Protein AF-A0A1Q5P680-F1 (afdb_monomer)

Radius of gyration: 21.89 Å; Cα contacts (8 Å, |Δi|>4): 60; chains: 1; bounding box: 36×52×71 Å

Foldseek 3Di:
DDDDDDDVVVVVVVVVVVVVVVVVVVVPPDQKDWPVRVCVVVVHDPVVCCLQPVVDPQQDWDDDPPTIIHGVVSVVVVVVVLCVVCVVVPNDSVVVSVVVVVVVVVVVD

Sequence (109 aa):
MIEIKIDEDELRSIYLVEVQRRLDKIESESLLMTGAELKKYLNLSWPTISELFLWRDDFKRIKVGSKYLFFKPDVDVFIEKWVREIEVAGGDAKSLNRVRKAKQQREIV

Mean predicted aligned error: 10.59 Å

Secondary structure (DSSP, 8-state):
-------HHHHHHHHHHHHHHHHHHHHTS-SEEEHHHHHHHHT--HHHHHHHTTT-TTS--EEETTEEEEEHHHHHHHHHHHHHHHHHTTS-HHHHHHHHHHHHHHS--

Structure (mmCIF, N/CA/C/O backbone):
data_AF-A0A1Q5P680-F1
#
_entry.id   AF-A0A1Q5P680-F1
#
loop_
_atom_site.group_PDB
_atom_site.id
_atom_site.type_symbol
_atom_site.label_atom_id
_atom_site.label_alt_id
_atom_site.label_comp_id
_atom_site.label_asym_id
_atom_site.label_entity_id
_atom_site.label_seq_id
_atom_site.pdbx_PDB_ins_code
_atom_site.Cartn_x
_atom_site.Cartn_y
_atom_site.Cartn_z
_atom_site.occupancy
_atom_site.B_iso_or_equiv
_atom_site.auth_seq_id
_atom_site.auth_comp_id
_atom_site.auth_asym_id
_atom_site.auth_atom_id
_atom_site.pdbx_PDB_model_num
ATOM 1 N N . MET A 1 1 ? -3.978 -34.440 42.329 1.00 46.09 1 MET A N 1
ATOM 2 C CA . MET A 1 1 ? -4.169 -34.306 40.871 1.00 46.09 1 MET A CA 1
ATOM 3 C C . MET A 1 1 ? -5.373 -33.400 40.687 1.00 46.09 1 MET A C 1
ATOM 5 O O . MET A 1 1 ? -6.412 -33.723 41.241 1.00 46.09 1 MET A O 1
ATOM 9 N N . ILE A 1 2 ? -5.20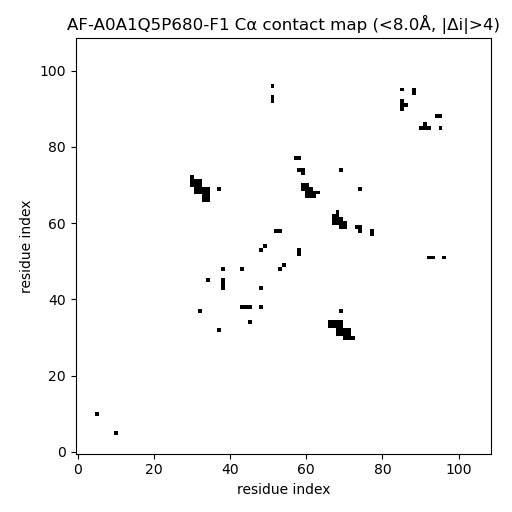1 -32.217 40.093 1.00 55.22 2 ILE A N 1
ATOM 10 C CA . ILE A 1 2 ? -6.295 -31.246 39.926 1.00 55.22 2 ILE A CA 1
ATOM 11 C C . ILE A 1 2 ? -7.024 -31.615 38.635 1.00 55.22 2 ILE A C 1
ATOM 13 O O . ILE A 1 2 ? -6.411 -31.633 37.571 1.00 55.22 2 ILE A O 1
ATOM 17 N N . GLU A 1 3 ? -8.301 -31.963 38.747 1.00 52.22 3 GLU A N 1
ATOM 18 C CA . GLU A 1 3 ? -9.160 -32.304 37.616 1.00 52.22 3 GLU A CA 1
ATOM 19 C C . GLU A 1 3 ? -9.786 -31.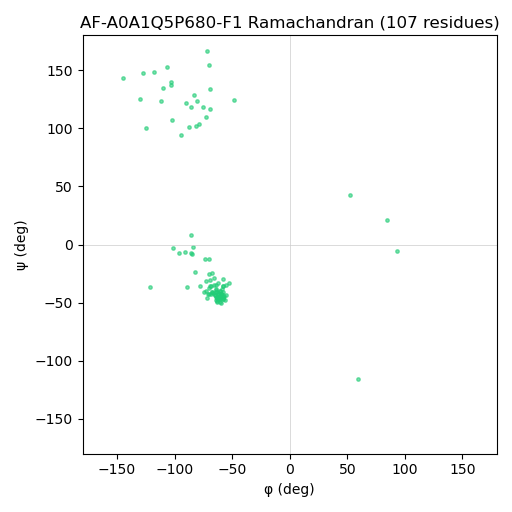005 37.090 1.00 52.22 3 GLU A C 1
ATOM 21 O O . GLU A 1 3 ? -10.685 -30.433 37.705 1.00 52.22 3 GLU A O 1
ATOM 26 N N . ILE A 1 4 ? -9.238 -30.474 35.995 1.00 66.81 4 ILE A N 1
ATOM 27 C CA . ILE A 1 4 ? -9.762 -29.266 35.354 1.00 66.81 4 ILE A CA 1
ATOM 28 C C . ILE A 1 4 ? -10.940 -29.699 34.479 1.00 66.81 4 ILE A C 1
ATOM 30 O O . ILE A 1 4 ? -10.745 -30.240 33.392 1.00 66.81 4 ILE A O 1
ATOM 34 N N . LYS A 1 5 ? -12.166 -29.475 34.959 1.00 69.44 5 LYS A N 1
ATOM 35 C C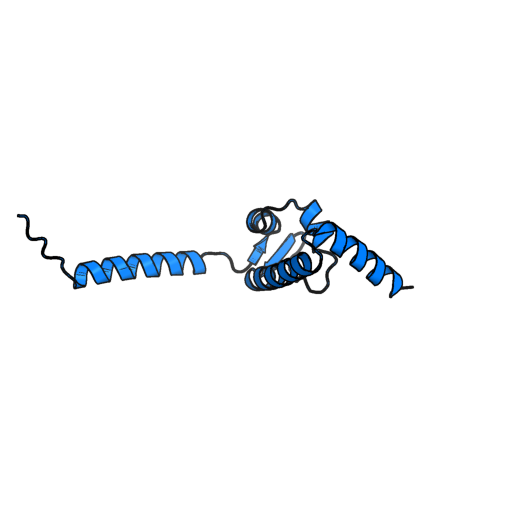A . LYS A 1 5 ? -13.367 -29.540 34.120 1.00 69.44 5 LYS A CA 1
ATOM 36 C C . LYS A 1 5 ? -13.449 -28.244 33.327 1.00 69.44 5 LYS A C 1
ATOM 38 O O . LYS A 1 5 ? -13.755 -27.199 33.891 1.00 69.44 5 LYS A O 1
ATOM 43 N N . ILE A 1 6 ? -13.100 -28.315 32.048 1.00 69.12 6 ILE A N 1
ATOM 44 C CA . ILE A 1 6 ? -13.258 -27.194 31.125 1.00 69.12 6 ILE A CA 1
ATOM 45 C C . ILE A 1 6 ? -14.716 -27.182 30.678 1.00 69.12 6 ILE A C 1
ATOM 47 O O . ILE A 1 6 ? -15.216 -28.188 30.177 1.00 69.12 6 ILE A O 1
ATOM 51 N N . ASP A 1 7 ? -15.384 -26.054 30.891 1.00 81.69 7 ASP A N 1
ATOM 52 C CA . ASP A 1 7 ? -16.694 -25.783 30.316 1.00 81.69 7 ASP A CA 1
ATOM 53 C C . ASP A 1 7 ? -16.507 -25.506 28.815 1.00 81.69 7 ASP A C 1
ATOM 55 O O . ASP A 1 7 ? -15.886 -24.517 28.409 1.00 81.69 7 ASP A O 1
ATOM 59 N N . GLU A 1 8 ? -16.961 -26.442 27.982 1.00 80.12 8 GLU A N 1
ATOM 60 C CA . GLU A 1 8 ? -16.801 -26.352 26.529 1.00 80.12 8 GLU A CA 1
ATOM 61 C C . GLU A 1 8 ? -17.583 -25.178 25.924 1.00 80.12 8 GLU A C 1
ATOM 63 O O . GLU A 1 8 ? -17.141 -24.604 24.922 1.00 80.12 8 GLU A O 1
ATOM 68 N N . ASP A 1 9 ? -18.699 -24.779 26.538 1.00 84.75 9 ASP A N 1
ATOM 69 C CA . ASP A 1 9 ? -19.517 -23.662 26.068 1.00 84.75 9 ASP A CA 1
ATOM 70 C C . ASP A 1 9 ? -18.831 -22.327 26.377 1.00 84.75 9 ASP A C 1
ATOM 72 O O . ASP A 1 9 ? -18.758 -21.437 25.518 1.00 84.75 9 ASP A O 1
ATOM 76 N N . GLU A 1 10 ? -18.233 -22.210 27.565 1.00 86.00 10 GLU A N 1
ATOM 77 C CA . GLU A 1 10 ? -17.413 -21.054 27.930 1.00 86.00 10 GLU A CA 1
ATOM 78 C C . GLU A 1 10 ? -16.191 -20.939 27.006 1.00 86.00 10 GLU A C 1
ATOM 80 O O . GLU A 1 10 ? -15.942 -19.871 26.435 1.00 86.00 10 GLU A O 1
ATOM 85 N N . LEU A 1 11 ? -15.487 -22.046 26.746 1.00 85.25 11 LEU A N 1
ATOM 86 C CA . LEU A 1 11 ? -14.350 -22.073 25.821 1.00 85.25 11 LEU A CA 1
ATOM 87 C C . LEU A 1 11 ? -14.748 -21.631 24.404 1.00 85.25 11 LEU A C 1
ATOM 89 O O . LEU A 1 11 ? -14.033 -20.855 23.759 1.00 85.25 11 LEU A O 1
ATOM 93 N N . ARG A 1 12 ? -15.907 -22.093 23.923 1.00 85.94 12 ARG A N 1
ATOM 94 C CA . ARG A 1 12 ? -16.440 -21.725 22.609 1.00 85.94 12 ARG A CA 1
ATOM 95 C C . ARG A 1 12 ? -16.772 -20.238 22.527 1.00 85.94 12 ARG A C 1
ATOM 97 O O . ARG A 1 12 ? -16.474 -19.612 21.509 1.00 85.94 12 ARG A O 1
ATOM 104 N N . SER A 1 13 ? -17.350 -19.660 23.580 1.00 90.94 13 SER A N 1
ATOM 105 C CA . SER A 1 13 ? -17.654 -18.225 23.627 1.00 90.94 13 SER A CA 1
ATOM 106 C C . SER A 1 13 ? -16.388 -17.367 23.551 1.00 90.94 13 SER A C 1
ATOM 108 O O . SER A 1 13 ? -16.322 -16.444 22.738 1.00 90.94 13 SER A O 1
ATOM 110 N N . ILE A 1 14 ? -15.345 -17.725 24.309 1.00 88.38 14 ILE A N 1
ATOM 111 C CA . ILE A 1 14 ? -14.060 -17.012 24.323 1.00 88.38 14 ILE A CA 1
ATOM 112 C C . ILE A 1 14 ? -13.403 -17.077 22.940 1.00 88.38 14 ILE A C 1
ATOM 114 O O . ILE A 1 14 ? -12.912 -16.068 22.428 1.00 88.38 14 ILE A O 1
ATOM 118 N N . TYR A 1 15 ? -13.440 -18.251 22.306 1.00 86.00 15 TYR A N 1
ATOM 119 C CA . TYR A 1 15 ? -12.947 -18.444 20.946 1.00 86.00 15 TYR A CA 1
ATOM 120 C C . TYR A 1 15 ? -13.676 -17.550 19.934 1.00 86.00 15 TYR A C 1
ATOM 122 O O . TYR A 1 15 ? -13.028 -16.837 19.166 1.00 86.00 15 TYR A O 1
ATOM 130 N N . LEU A 1 16 ? -15.012 -17.554 19.943 1.00 93.00 16 LEU A N 1
ATOM 131 C CA . LEU A 1 16 ? -15.811 -16.769 19.000 1.00 93.00 16 LEU A CA 1
ATOM 132 C C . LEU A 1 16 ? -15.597 -15.264 19.178 1.00 93.00 16 LEU A C 1
ATOM 134 O O . LEU A 1 16 ? -15.489 -14.550 18.184 1.00 93.00 16 LEU A O 1
ATOM 138 N N . VAL A 1 17 ? -15.463 -14.788 20.419 1.00 93.88 17 VAL A N 1
ATOM 139 C CA . VAL A 1 17 ? -15.169 -13.377 20.711 1.00 93.88 17 VAL A CA 1
ATOM 140 C C . VAL A 1 17 ? -13.815 -12.961 20.136 1.00 93.88 17 VAL A C 1
ATOM 142 O O . VAL A 1 17 ? -13.716 -11.911 19.504 1.00 93.88 17 VAL A O 1
ATOM 145 N N . GLU A 1 18 ? -12.767 -13.772 20.300 1.00 92.19 18 GLU A N 1
ATOM 146 C CA . GLU A 1 18 ? -11.445 -13.440 19.754 1.00 92.19 18 GLU A CA 1
ATOM 147 C C . GLU A 1 18 ? -11.417 -13.512 18.219 1.00 92.19 18 GLU A C 1
ATOM 149 O O . GLU A 1 18 ? -10.764 -12.683 17.580 1.00 92.19 18 GLU A O 1
ATOM 154 N N . VAL A 1 19 ? -12.145 -14.456 17.610 1.00 89.44 19 VAL A N 1
ATOM 155 C CA . VAL A 1 19 ? -12.313 -14.522 16.149 1.00 89.44 19 VAL A CA 1
ATOM 156 C C . VAL A 1 19 ? -13.031 -13.277 15.634 1.00 89.44 19 VAL A C 1
ATOM 158 O O . VAL A 1 19 ? -12.517 -12.624 14.725 1.00 89.44 19 VAL A O 1
ATOM 161 N N . GLN A 1 20 ? -14.158 -12.903 16.244 1.00 88.00 20 GLN A N 1
ATOM 162 C CA . GLN A 1 20 ? -14.919 -11.717 15.855 1.00 88.00 20 GLN A CA 1
ATOM 163 C C . GLN A 1 20 ? -14.074 -10.453 16.000 1.00 88.00 20 GLN A C 1
ATOM 165 O O . GLN A 1 20 ? -13.963 -9.680 15.060 1.00 88.00 20 GLN A O 1
ATOM 170 N N . ARG A 1 21 ? -13.355 -10.295 17.117 1.00 82.56 21 ARG A N 1
ATOM 171 C CA . ARG A 1 21 ? -12.465 -9.148 17.343 1.00 82.56 21 ARG A CA 1
ATOM 172 C C . ARG A 1 21 ? -11.383 -9.018 16.269 1.00 82.56 21 ARG A C 1
ATOM 174 O O . ARG A 1 21 ? -10.987 -7.907 15.915 1.00 82.56 21 ARG A O 1
ATOM 181 N N . ARG A 1 22 ? -10.862 -10.140 15.760 1.00 81.50 22 ARG A N 1
ATOM 182 C CA . ARG A 1 22 ? -9.885 -10.141 14.660 1.00 81.50 22 ARG A CA 1
ATOM 183 C C . ARG A 1 22 ? -10.532 -9.784 13.326 1.00 81.50 22 ARG A C 1
ATOM 185 O O . ARG A 1 22 ? -9.916 -9.032 12.577 1.00 81.50 22 ARG A O 1
ATOM 192 N N . LEU A 1 23 ? -11.738 -10.280 13.054 1.00 77.31 23 LEU A N 1
ATOM 193 C CA . LEU A 1 23 ? -12.513 -9.922 11.862 1.00 77.31 23 LEU A CA 1
ATOM 194 C C . LEU A 1 23 ? -12.896 -8.438 11.869 1.00 77.31 23 LEU A C 1
ATOM 196 O O . LEU A 1 23 ? -12.586 -7.743 10.910 1.00 77.31 23 LEU A O 1
ATOM 200 N N . ASP A 1 24 ? -13.423 -7.924 12.980 1.00 75.06 24 ASP A N 1
ATOM 201 C CA . ASP A 1 24 ? -13.766 -6.508 13.156 1.00 75.06 24 ASP A CA 1
ATOM 202 C C . ASP A 1 24 ? -12.539 -5.614 12.978 1.00 75.06 24 ASP A C 1
ATOM 204 O O . ASP A 1 24 ? -12.612 -4.540 12.388 1.00 75.06 24 ASP A O 1
ATOM 208 N N . LYS A 1 25 ? -11.372 -6.058 13.461 1.00 68.38 25 LYS A N 1
ATOM 209 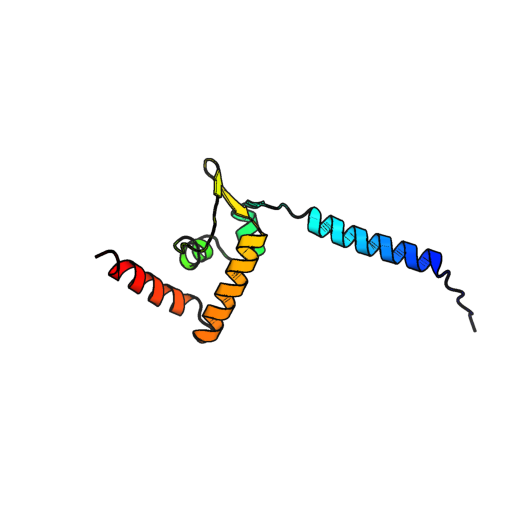C CA . LYS A 1 25 ? -10.118 -5.333 13.252 1.00 68.38 25 LYS A CA 1
ATOM 210 C C . LYS A 1 25 ? -9.754 -5.263 11.769 1.00 68.38 25 LYS A C 1
ATOM 212 O O . LYS A 1 25 ? -9.315 -4.205 11.332 1.00 68.38 25 LYS A O 1
ATOM 217 N N . ILE A 1 26 ? -9.947 -6.347 11.020 1.00 66.50 26 ILE A N 1
ATOM 218 C CA . ILE A 1 26 ? -9.718 -6.403 9.569 1.00 66.50 26 ILE A CA 1
ATOM 219 C C . ILE A 1 26 ? -10.737 -5.522 8.827 1.00 66.50 26 ILE A C 1
ATOM 221 O O . ILE A 1 26 ? -10.347 -4.791 7.923 1.00 66.50 26 ILE A O 1
ATOM 225 N N . GLU A 1 27 ? -12.008 -5.515 9.238 1.00 60.78 27 GLU A N 1
ATOM 226 C CA . GLU A 1 27 ? -13.045 -4.632 8.677 1.00 60.78 27 GLU A CA 1
ATOM 227 C C . GLU A 1 27 ? -12.834 -3.152 9.033 1.00 60.78 27 GLU A C 1
ATOM 229 O O . GLU A 1 27 ? -13.171 -2.268 8.247 1.00 60.78 27 GLU A O 1
ATOM 234 N N . SER A 1 28 ? -12.239 -2.864 10.195 1.00 60.34 28 SER A N 1
ATOM 235 C CA . SER A 1 28 ? -11.908 -1.501 10.628 1.00 60.34 28 SER A CA 1
ATOM 236 C C . SER A 1 28 ? -10.723 -0.890 9.874 1.00 60.34 28 SER A C 1
ATOM 238 O O . SER A 1 28 ? -10.478 0.316 9.982 1.00 60.34 28 SER A O 1
ATOM 240 N N . GLU A 1 29 ? -9.970 -1.691 9.112 1.00 64.12 29 GLU A N 1
ATOM 241 C CA . GLU A 1 29 ? -8.935 -1.161 8.234 1.00 64.12 29 GLU A CA 1
ATOM 242 C C . GLU A 1 29 ? -9.604 -0.392 7.090 1.00 64.12 29 GLU A C 1
ATOM 244 O O . GLU A 1 29 ? -10.352 -0.946 6.288 1.00 64.12 29 GLU A O 1
ATOM 249 N N . SER A 1 30 ? -9.343 0.916 7.020 1.00 68.69 30 SER A N 1
ATOM 250 C CA . SER A 1 30 ? -9.886 1.785 5.975 1.00 68.69 30 SER A CA 1
ATOM 251 C C . SER A 1 30 ? -9.681 1.174 4.584 1.00 68.69 30 SER A C 1
ATOM 253 O O . SER A 1 30 ? -8.548 0.909 4.174 1.00 68.69 30 SER A O 1
ATOM 255 N N . LEU A 1 31 ? -10.777 1.017 3.832 1.00 84.06 31 LEU A N 1
ATOM 256 C CA . LEU A 1 31 ? -10.770 0.524 2.447 1.00 84.06 31 LEU A CA 1
ATOM 257 C C .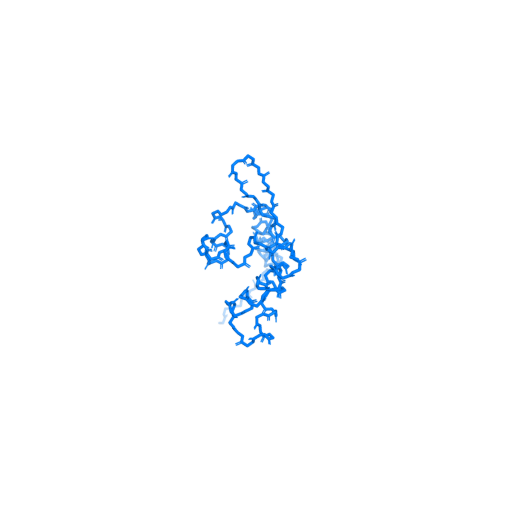 LEU A 1 31 ? -9.810 1.324 1.551 1.00 84.06 31 LEU A C 1
ATOM 259 O O . LEU A 1 31 ? -9.209 0.785 0.619 1.00 84.06 31 LEU A O 1
ATOM 263 N N . LEU A 1 32 ? -9.675 2.622 1.837 1.00 91.12 32 LEU A N 1
ATOM 264 C CA . LEU A 1 32 ? -8.786 3.536 1.136 1.00 91.12 32 LEU A CA 1
ATOM 265 C C . LEU A 1 32 ? -7.617 3.946 2.031 1.00 91.12 32 LEU A C 1
ATOM 267 O O . LEU A 1 32 ? -7.806 4.363 3.171 1.00 91.12 32 LEU A O 1
ATOM 271 N N . MET A 1 33 ? -6.417 3.914 1.469 1.00 93.88 33 MET A N 1
ATOM 272 C CA . MET A 1 33 ? -5.199 4.423 2.082 1.00 93.88 33 MET A CA 1
ATOM 273 C C . MET A 1 33 ? -4.820 5.764 1.467 1.00 93.88 33 MET A C 1
ATOM 275 O O . MET A 1 33 ? -4.824 5.942 0.251 1.00 93.88 33 MET A O 1
ATOM 279 N N . THR A 1 34 ? -4.424 6.708 2.304 1.00 95.00 34 THR A N 1
ATOM 280 C CA . THR A 1 34 ? -3.708 7.916 1.898 1.00 95.00 34 THR A CA 1
ATOM 281 C C . THR A 1 34 ? -2.274 7.584 1.482 1.00 95.00 34 THR A C 1
ATOM 283 O O . THR A 1 34 ? -1.732 6.527 1.802 1.00 95.00 34 THR A O 1
ATOM 286 N N . GLY A 1 35 ? -1.586 8.527 0.831 1.00 94.38 35 GLY A N 1
ATOM 287 C CA . GLY A 1 35 ? -0.155 8.370 0.542 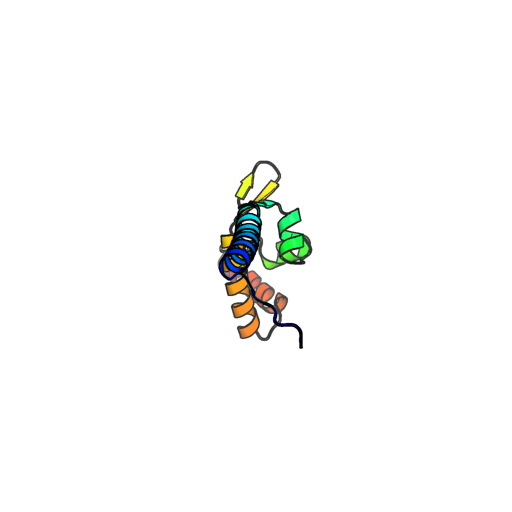1.00 94.38 35 GLY A CA 1
ATOM 288 C C . GLY A 1 35 ? 0.719 8.158 1.791 1.00 94.38 35 GLY A C 1
ATOM 289 O O . GLY A 1 35 ? 1.741 7.482 1.709 1.00 94.38 35 GLY A O 1
ATOM 290 N N . ALA A 1 36 ? 0.329 8.692 2.955 1.00 94.50 36 ALA A N 1
ATOM 291 C CA . ALA A 1 36 ? 1.057 8.471 4.207 1.00 94.50 36 ALA A CA 1
ATOM 292 C C . ALA A 1 36 ? 0.892 7.031 4.718 1.00 94.50 36 ALA A C 1
ATOM 294 O O . ALA A 1 36 ? 1.876 6.405 5.115 1.00 94.50 36 ALA A O 1
ATOM 295 N N . GLU A 1 37 ? -0.328 6.499 4.653 1.00 94.81 37 GLU A N 1
ATOM 296 C CA . GLU A 1 37 ? -0.627 5.112 5.016 1.00 94.81 37 GLU A CA 1
ATOM 297 C C . GLU A 1 37 ? 0.014 4.138 4.037 1.00 94.81 37 GLU A C 1
ATOM 299 O O . GLU A 1 37 ? 0.639 3.187 4.484 1.00 94.81 37 GLU A O 1
ATOM 304 N N . LEU A 1 38 ? -0.014 4.423 2.732 1.00 95.88 38 LEU A N 1
ATOM 305 C CA . LEU A 1 38 ? 0.643 3.599 1.717 1.00 95.88 38 LEU A CA 1
ATOM 306 C C . LEU A 1 38 ? 2.150 3.449 1.984 1.00 95.88 38 LEU A C 1
ATOM 308 O O . LEU A 1 38 ? 2.682 2.345 1.914 1.00 95.88 38 LEU A O 1
ATOM 312 N N . LYS A 1 39 ? 2.846 4.540 2.334 1.00 96.62 39 LYS A N 1
ATOM 313 C CA . LYS A 1 39 ? 4.276 4.491 2.698 1.00 96.62 39 LYS A CA 1
ATOM 314 C C . LYS A 1 39 ? 4.533 3.549 3.869 1.00 96.62 39 LYS A C 1
ATOM 316 O O . LYS A 1 39 ? 5.487 2.778 3.836 1.00 96.62 39 LYS A O 1
ATOM 321 N N . LYS A 1 40 ? 3.694 3.639 4.906 1.00 95.75 40 LYS A N 1
ATOM 322 C CA . LYS A 1 40 ? 3.793 2.791 6.097 1.00 95.75 40 LYS A CA 1
ATOM 323 C C . LYS A 1 40 ? 3.451 1.339 5.764 1.00 95.75 40 LYS A C 1
ATOM 325 O O . LYS A 1 40 ? 4.155 0.445 6.211 1.00 95.75 40 LYS A O 1
ATOM 330 N N . TYR A 1 41 ? 2.411 1.132 4.963 1.00 94.62 41 TYR A N 1
ATOM 331 C CA . TYR A 1 41 ? 1.914 -0.174 4.550 1.00 94.62 41 TYR A CA 1
ATOM 332 C C . TYR A 1 41 ? 2.955 -0.947 3.737 1.00 94.62 41 TYR A C 1
ATOM 334 O O . TYR A 1 41 ? 3.245 -2.097 4.039 1.00 94.62 41 TYR A O 1
ATOM 342 N N . LEU A 1 42 ? 3.584 -0.284 2.765 1.00 95.06 42 LEU A N 1
ATOM 343 C CA . LEU A 1 42 ? 4.610 -0.892 1.917 1.00 95.06 42 LEU A CA 1
ATOM 344 C C . LEU A 1 42 ? 6.015 -0.847 2.529 1.00 95.06 42 LEU A C 1
ATOM 346 O O . LEU A 1 42 ? 6.942 -1.409 1.957 1.00 95.06 42 LEU A O 1
ATOM 350 N N . ASN A 1 43 ? 6.193 -0.154 3.657 1.00 96.38 43 ASN A N 1
ATOM 351 C CA . ASN A 1 43 ? 7.497 0.156 4.244 1.00 96.38 43 ASN A CA 1
ATOM 352 C C . ASN A 1 43 ? 8.467 0.828 3.243 1.00 96.38 43 ASN A C 1
ATOM 354 O O . ASN A 1 43 ? 9.652 0.504 3.169 1.00 96.38 43 ASN A O 1
ATOM 358 N N . LEU A 1 44 ? 7.952 1.773 2.446 1.00 95.06 44 LEU A N 1
ATOM 359 C CA . LEU A 1 44 ? 8.698 2.468 1.393 1.00 95.06 44 LEU A CA 1
ATOM 360 C C . LEU A 1 44 ? 8.591 3.991 1.517 1.00 95.06 44 LEU A C 1
ATOM 362 O O . LEU A 1 44 ? 7.566 4.557 1.904 1.00 95.06 44 LEU A O 1
ATOM 366 N N . SER A 1 45 ? 9.661 4.682 1.118 1.00 95.62 45 SER A N 1
ATOM 367 C CA . SER A 1 45 ? 9.650 6.141 0.993 1.00 95.62 45 SER A CA 1
ATOM 368 C C . SER A 1 45 ? 8.780 6.591 -0.193 1.00 95.62 45 SER A C 1
ATOM 370 O O . SER A 1 45 ? 8.617 5.863 -1.173 1.00 95.62 45 SER A O 1
ATOM 372 N N . TRP A 1 46 ? 8.243 7.816 -0.142 1.00 94.25 46 TRP A N 1
ATOM 373 C CA . TRP A 1 46 ? 7.454 8.356 -1.260 1.00 94.25 46 TRP A CA 1
ATOM 374 C C . TRP A 1 46 ? 8.253 8.480 -2.569 1.00 94.25 46 TRP A C 1
ATOM 376 O O . TRP A 1 46 ? 7.707 8.109 -3.610 1.00 94.25 46 TRP A O 1
ATOM 386 N N . PRO A 1 47 ? 9.527 8.933 -2.561 1.00 94.12 47 PRO A N 1
ATOM 387 C CA . PRO A 1 47 ? 10.361 8.899 -3.761 1.00 94.12 47 PRO A CA 1
ATOM 388 C C . PRO A 1 47 ? 10.470 7.498 -4.367 1.00 94.12 47 PRO A C 1
ATOM 390 O O . PRO A 1 47 ? 10.295 7.345 -5.571 1.00 94.12 47 PRO A O 1
ATOM 393 N N . THR A 1 48 ? 10.657 6.469 -3.533 1.00 93.50 48 THR A N 1
ATOM 394 C CA . THR A 1 48 ? 10.715 5.072 -3.984 1.00 93.50 48 THR A CA 1
ATOM 395 C C . THR A 1 48 ? 9.393 4.632 -4.615 1.00 93.50 48 THR A C 1
ATOM 397 O O . THR A 1 48 ? 9.387 4.125 -5.727 1.00 93.50 48 THR A O 1
ATOM 400 N N . ILE A 1 49 ? 8.256 4.890 -3.965 1.00 94.31 49 ILE A N 1
ATOM 401 C CA . ILE A 1 49 ? 6.922 4.592 -4.522 1.00 94.31 49 ILE A CA 1
ATOM 402 C C . ILE A 1 49 ? 6.706 5.313 -5.861 1.00 94.31 49 ILE A C 1
ATOM 404 O O . ILE A 1 49 ? 6.179 4.738 -6.813 1.00 94.31 49 ILE A O 1
ATOM 408 N N . SER A 1 50 ? 7.148 6.566 -5.955 1.00 90.88 50 SER A N 1
ATOM 409 C CA . SER A 1 50 ? 7.027 7.374 -7.170 1.00 90.88 50 SER A CA 1
ATOM 410 C C . SER A 1 50 ? 7.849 6.810 -8.323 1.00 90.88 50 SER A C 1
ATOM 412 O O . SER A 1 50 ? 7.356 6.718 -9.446 1.00 90.88 50 SER A O 1
ATOM 414 N N . GLU A 1 51 ? 9.081 6.396 -8.037 1.00 89.50 51 GLU A N 1
ATOM 415 C CA . GLU A 1 51 ? 9.987 5.793 -9.012 1.00 89.50 51 GLU A CA 1
ATOM 416 C C . GLU A 1 51 ? 9.534 4.394 -9.440 1.00 89.50 51 GLU A C 1
ATOM 418 O O . GLU A 1 51 ? 9.695 4.039 -10.604 1.00 89.50 51 GLU A O 1
ATOM 423 N N . LEU A 1 52 ? 8.986 3.590 -8.527 1.00 91.06 52 LEU A N 1
ATOM 424 C CA . LEU A 1 52 ? 8.667 2.193 -8.813 1.00 91.06 52 LEU A CA 1
ATOM 425 C C . LEU A 1 52 ? 7.252 1.998 -9.376 1.00 91.06 52 LEU A C 1
ATOM 427 O O . LEU A 1 52 ? 7.063 1.125 -10.223 1.00 91.06 52 LEU A O 1
ATOM 431 N N . PHE A 1 53 ? 6.264 2.767 -8.904 1.00 92.75 53 PHE A N 1
ATOM 432 C CA . PHE A 1 53 ? 4.844 2.439 -9.103 1.00 92.75 53 PHE A CA 1
ATOM 433 C C . PHE A 1 53 ? 4.054 3.524 -9.838 1.00 92.75 53 PHE A C 1
ATOM 435 O O . PHE A 1 53 ? 3.200 3.203 -10.652 1.00 92.75 53 PHE A O 1
ATOM 442 N N . LEU A 1 54 ? 4.326 4.814 -9.610 1.00 89.00 54 LEU A N 1
ATOM 443 C CA . LEU A 1 54 ? 3.439 5.888 -10.093 1.00 89.00 54 LEU A CA 1
ATOM 444 C C . LEU A 1 54 ? 3.423 6.107 -11.618 1.00 89.00 54 LEU A C 1
ATOM 446 O O . LEU A 1 54 ? 2.552 6.834 -12.100 1.00 89.00 54 LEU A O 1
ATOM 450 N N . TRP A 1 55 ? 4.356 5.535 -12.370 1.00 85.38 55 TRP A N 1
ATOM 451 C CA . TRP A 1 55 ? 4.342 5.556 -13.841 1.0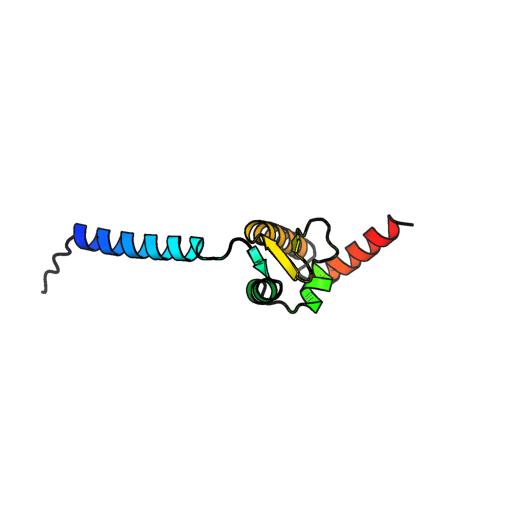0 85.38 55 TRP A CA 1
ATOM 452 C C . TRP A 1 55 ? 3.722 4.290 -14.445 1.00 85.38 55 TRP A C 1
ATOM 454 O O . TRP A 1 55 ? 3.552 4.221 -15.658 1.00 85.38 55 TRP A O 1
ATOM 464 N N . ARG A 1 56 ? 3.409 3.284 -13.621 1.00 89.25 56 ARG A N 1
ATOM 465 C CA . ARG A 1 56 ? 2.821 2.035 -14.090 1.00 89.25 56 ARG A CA 1
ATOM 466 C C . ARG A 1 56 ? 1.314 2.180 -14.251 1.00 89.25 56 ARG A C 1
ATOM 468 O O . ARG A 1 56 ? 0.624 2.558 -13.306 1.00 89.25 56 ARG A O 1
ATOM 475 N N . ASP A 1 57 ? 0.813 1.800 -15.419 1.00 88.62 57 ASP A N 1
ATOM 476 C CA . ASP A 1 57 ? -0.617 1.876 -15.744 1.00 88.62 57 ASP A CA 1
ATOM 477 C C . ASP A 1 57 ? -1.467 0.898 -14.917 1.00 88.62 57 ASP A C 1
ATOM 479 O O . ASP A 1 57 ? -2.649 1.139 -14.681 1.00 88.62 57 ASP A O 1
ATOM 483 N N . ASP A 1 58 ? -0.863 -0.190 -14.427 1.00 91.19 58 ASP A N 1
ATOM 484 C CA . ASP A 1 58 ? -1.523 -1.173 -13.565 1.00 91.19 58 ASP A CA 1
ATOM 485 C C . ASP A 1 58 ? -1.532 -0.790 -12.074 1.00 91.19 58 ASP A C 1
ATOM 487 O O . ASP A 1 58 ? -2.140 -1.496 -11.270 1.00 91.19 58 ASP A O 1
ATOM 491 N N . PHE A 1 59 ? -0.920 0.339 -11.694 1.00 94.62 59 PHE A N 1
ATOM 492 C CA . PHE A 1 59 ? -0.968 0.858 -10.328 1.00 94.62 59 PHE A CA 1
ATOM 493 C C . PHE A 1 59 ? -2.098 1.883 -10.158 1.00 94.62 59 PHE A C 1
ATOM 495 O O . PHE A 1 59 ? -1.947 3.083 -10.416 1.00 94.62 59 PHE A O 1
ATOM 502 N N . LYS A 1 60 ? -3.259 1.403 -9.704 1.00 93.56 60 LYS A N 1
ATOM 503 C CA . LYS A 1 60 ? -4.467 2.223 -9.554 1.00 93.56 60 LYS A CA 1
ATOM 504 C C . LYS A 1 60 ? -4.330 3.250 -8.427 1.00 93.56 60 LYS A C 1
ATOM 506 O O . LYS A 1 60 ? -3.941 2.938 -7.304 1.00 93.56 60 LYS A O 1
ATOM 511 N N . ARG A 1 61 ? -4.722 4.490 -8.723 1.00 94.75 61 ARG A N 1
ATOM 512 C CA . ARG A 1 61 ? -4.737 5.617 -7.780 1.00 94.75 61 ARG A CA 1
ATOM 513 C C . ARG A 1 61 ? -5.924 6.530 -8.050 1.00 94.75 61 ARG A C 1
ATOM 515 O O . ARG A 1 61 ? -6.258 6.789 -9.204 1.00 94.75 61 ARG A O 1
ATOM 522 N N . ILE A 1 62 ? -6.514 7.067 -6.990 1.00 94.62 62 ILE A N 1
ATOM 523 C CA . ILE A 1 62 ? -7.652 7.986 -7.062 1.00 94.62 62 ILE A CA 1
ATOM 524 C C . ILE A 1 62 ? -7.173 9.363 -6.612 1.00 94.62 62 ILE A C 1
ATOM 526 O O . ILE A 1 62 ? -6.644 9.507 -5.511 1.00 94.62 62 ILE A O 1
ATOM 530 N N . LYS A 1 63 ? -7.336 10.389 -7.453 1.00 94.19 63 LYS A N 1
ATOM 531 C CA . LYS A 1 63 ? -7.006 11.772 -7.086 1.00 94.19 63 LYS A CA 1
ATOM 532 C C . LYS A 1 63 ? -8.230 12.450 -6.474 1.00 94.19 63 LYS A C 1
ATOM 534 O O . LYS A 1 63 ? -9.255 12.570 -7.134 1.00 94.19 63 LYS A O 1
ATOM 539 N N . VAL A 1 64 ? -8.102 12.932 -5.240 1.00 93.88 64 VAL A N 1
ATOM 540 C CA . VAL A 1 64 ? -9.144 13.682 -4.524 1.00 93.88 64 VAL A CA 1
ATOM 541 C C . VAL A 1 64 ? -8.557 15.019 -4.080 1.00 93.88 64 VAL A C 1
ATOM 543 O O . VAL A 1 64 ? -7.797 15.103 -3.111 1.00 93.88 64 VAL A O 1
ATOM 546 N N . GLY A 1 65 ? -8.863 16.075 -4.841 1.00 94.25 65 GLY A N 1
ATOM 547 C CA . GLY A 1 65 ? -8.260 17.397 -4.664 1.00 94.25 65 GLY A CA 1
ATOM 548 C C . GLY A 1 65 ? -6.738 17.348 -4.827 1.00 94.25 65 GLY A C 1
ATOM 549 O O . GLY A 1 65 ? -6.222 17.041 -5.904 1.00 94.25 65 GLY A O 1
ATOM 550 N N . SER A 1 66 ? -6.018 17.642 -3.742 1.00 91.38 66 SER A N 1
ATOM 551 C CA . SER A 1 66 ? -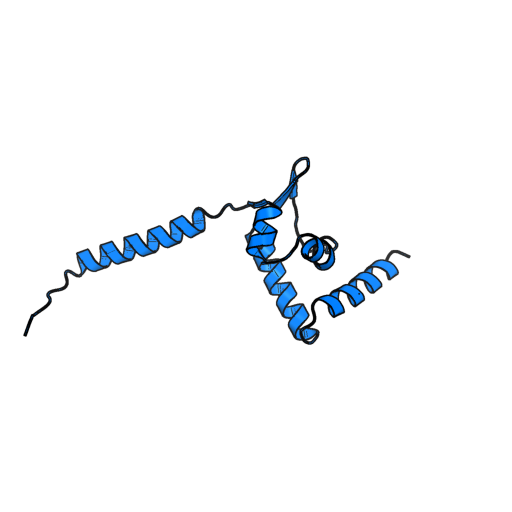4.551 17.598 -3.683 1.00 91.38 66 SER A CA 1
ATOM 552 C C . SER A 1 66 ? -3.979 16.249 -3.233 1.00 91.38 66 SER A C 1
ATOM 554 O O . SER A 1 66 ? -2.762 16.070 -3.266 1.00 91.38 66 SER A O 1
ATOM 556 N N . LYS A 1 67 ? -4.820 15.297 -2.808 1.00 92.19 67 LYS A N 1
ATOM 557 C CA . LYS A 1 67 ? -4.387 14.014 -2.239 1.00 92.19 67 LYS A CA 1
ATOM 558 C C . LYS A 1 67 ? -4.610 12.863 -3.216 1.00 92.19 67 LYS A C 1
ATOM 560 O O . LYS A 1 67 ? -5.520 12.896 -4.042 1.00 92.19 67 LYS A O 1
ATOM 565 N N . TYR A 1 68 ? -3.794 11.824 -3.070 1.00 94.69 68 TYR A N 1
ATOM 566 C CA . TYR A 1 68 ? -4.042 10.518 -3.672 1.00 94.69 68 TYR A CA 1
ATOM 567 C C . TYR A 1 68 ? -4.558 9.541 -2.620 1.00 94.69 68 TYR A C 1
ATOM 569 O O . TYR A 1 68 ? -4.062 9.526 -1.488 1.00 94.69 68 TYR A O 1
ATOM 577 N N . LEU A 1 69 ? -5.532 8.735 -3.032 1.00 95.44 69 LEU A N 1
ATOM 578 C CA . LEU A 1 69 ? -6.076 7.605 -2.297 1.00 95.44 69 LEU A CA 1
ATOM 579 C C . LEU A 1 69 ? -5.829 6.313 -3.080 1.00 95.44 69 LEU A C 1
ATOM 581 O O . LEU A 1 69 ? -5.813 6.313 -4.314 1.00 95.44 69 LEU A O 1
ATOM 585 N N . PHE A 1 70 ? -5.653 5.222 -2.348 1.00 95.50 70 PHE A N 1
ATOM 586 C CA . PHE A 1 70 ? -5.319 3.907 -2.880 1.00 95.50 70 PHE A CA 1
ATOM 587 C C . PHE A 1 70 ? -6.270 2.876 -2.288 1.00 95.50 70 PHE A C 1
ATOM 589 O O . PHE A 1 70 ? -6.387 2.790 -1.070 1.00 95.50 70 PHE A O 1
ATOM 596 N N . PHE A 1 71 ? -6.951 2.105 -3.131 1.00 93.75 71 PHE A N 1
ATOM 597 C CA . PHE A 1 71 ? -7.798 1.017 -2.656 1.00 93.75 71 PHE A CA 1
ATOM 598 C C . PHE A 1 71 ? -6.917 -0.148 -2.225 1.00 93.75 71 PHE A C 1
ATOM 600 O O . PHE A 1 71 ? -6.151 -0.670 -3.033 1.00 93.75 71 PHE A O 1
ATOM 607 N N . LYS A 1 72 ? -6.982 -0.520 -0.945 1.00 92.69 72 LYS A N 1
ATOM 608 C CA . LYS A 1 72 ? -6.050 -1.493 -0.368 1.00 92.69 72 LYS A CA 1
ATOM 609 C C . LYS A 1 72 ? -6.036 -2.836 -1.117 1.00 92.69 72 LYS A C 1
ATOM 611 O O . LYS A 1 72 ? -4.947 -3.234 -1.520 1.00 92.69 72 LYS A O 1
ATOM 616 N N . PRO A 1 73 ? -7.183 -3.464 -1.438 1.00 91.62 73 PRO A N 1
ATOM 617 C CA . PRO A 1 73 ? -7.180 -4.709 -2.207 1.00 91.62 73 PRO A CA 1
ATOM 618 C C . PRO A 1 73 ? -6.502 -4.599 -3.582 1.00 91.62 73 PRO A C 1
ATOM 620 O O . PRO A 1 73 ? -5.818 -5.525 -4.006 1.00 91.62 73 PRO A O 1
ATOM 623 N N . ASP A 1 74 ? -6.637 -3.461 -4.274 1.00 93.81 74 ASP A N 1
ATOM 624 C CA . ASP A 1 74 ? -5.945 -3.241 -5.553 1.00 93.81 74 ASP A CA 1
ATOM 625 C C . ASP A 1 74 ? -4.421 -3.115 -5.361 1.00 93.81 74 ASP A C 1
ATOM 627 O O . ASP A 1 74 ? -3.651 -3.577 -6.206 1.00 93.81 74 ASP A O 1
ATOM 631 N N . VAL A 1 75 ? -3.975 -2.500 -4.257 1.00 95.38 75 VAL A N 1
ATOM 632 C CA . VAL A 1 75 ? -2.549 -2.413 -3.906 1.00 95.38 75 VAL A CA 1
ATOM 633 C C . VAL A 1 75 ? -1.986 -3.804 -3.621 1.00 95.38 75 VAL A C 1
ATOM 635 O O . VAL A 1 75 ? -0.914 -4.121 -4.130 1.00 95.38 75 VAL A O 1
ATOM 638 N N . ASP A 1 76 ? -2.704 -4.644 -2.877 1.00 94.06 76 ASP A N 1
ATOM 639 C CA . ASP A 1 76 ? -2.261 -5.998 -2.520 1.00 94.06 76 ASP A CA 1
ATOM 640 C C . ASP A 1 76 ? -2.038 -6.853 -3.773 1.00 94.06 76 ASP A C 1
ATOM 642 O O . ASP A 1 76 ? -0.957 -7.414 -3.971 1.00 94.06 76 ASP A O 1
ATOM 646 N N . VAL A 1 77 ? -3.023 -6.855 -4.679 1.00 95.50 77 VAL A N 1
ATOM 647 C CA . VAL A 1 77 ? -2.944 -7.555 -5.972 1.00 95.50 77 VAL A CA 1
ATOM 648 C C . VAL A 1 77 ? -1.773 -7.041 -6.813 1.00 95.50 77 VAL A C 1
ATOM 650 O O . VAL A 1 77 ? -1.039 -7.824 -7.424 1.00 95.50 77 VAL A O 1
ATOM 653 N N . PHE A 1 78 ? -1.569 -5.723 -6.849 1.00 96.31 78 PHE A N 1
ATOM 654 C CA . PHE A 1 78 ? -0.451 -5.128 -7.575 1.00 96.31 78 PHE A CA 1
ATOM 655 C C . PHE A 1 78 ? 0.905 -5.565 -7.002 1.00 96.31 78 PHE A C 1
ATOM 657 O O . PHE A 1 78 ? 1.802 -5.929 -7.767 1.00 96.31 78 PHE A O 1
ATOM 664 N N . ILE A 1 79 ? 1.066 -5.538 -5.676 1.00 95.88 79 ILE A N 1
ATOM 665 C CA . ILE A 1 79 ? 2.326 -5.892 -5.016 1.00 95.88 79 ILE A CA 1
ATOM 666 C C . ILE A 1 79 ? 2.640 -7.372 -5.206 1.00 95.88 79 ILE A C 1
ATOM 668 O O . ILE A 1 79 ? 3.781 -7.697 -5.526 1.00 95.88 79 ILE A O 1
ATOM 672 N N . GLU A 1 80 ? 1.649 -8.260 -5.102 1.00 96.06 80 GLU A N 1
ATOM 673 C CA . GLU A 1 80 ? 1.844 -9.688 -5.364 1.00 96.06 80 GLU A CA 1
ATOM 674 C C . GLU A 1 80 ? 2.374 -9.929 -6.784 1.00 96.06 80 GLU A C 1
ATOM 676 O O . GLU A 1 80 ? 3.367 -10.635 -6.982 1.00 96.06 80 GLU A O 1
ATOM 681 N N . LYS A 1 81 ? 1.760 -9.286 -7.785 1.00 94.62 81 LYS A N 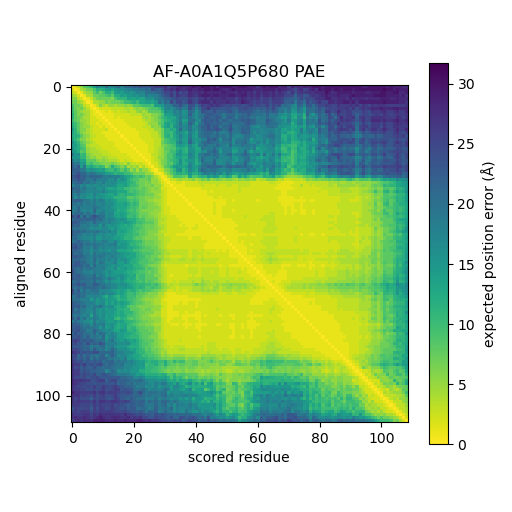1
ATOM 682 C CA . LYS A 1 81 ? 2.235 -9.346 -9.171 1.00 94.62 81 LYS A CA 1
ATOM 683 C C . LYS A 1 81 ? 3.658 -8.799 -9.296 1.00 94.62 81 LYS A C 1
ATOM 685 O O . LYS A 1 81 ? 4.498 -9.418 -9.945 1.00 94.62 81 LYS A O 1
ATOM 690 N N . TRP A 1 82 ? 3.935 -7.646 -8.696 1.00 93.50 82 TRP A N 1
ATOM 691 C CA . TRP A 1 82 ? 5.236 -6.985 -8.775 1.00 93.50 82 TRP A CA 1
ATOM 692 C C . TRP A 1 82 ? 6.363 -7.808 -8.135 1.00 93.50 82 TRP A C 1
ATOM 694 O O . TRP A 1 82 ? 7.450 -7.881 -8.704 1.00 93.50 82 TRP A O 1
ATOM 704 N N . VAL A 1 83 ? 6.107 -8.479 -7.009 1.00 92.31 83 VAL A N 1
ATOM 705 C CA . VAL A 1 83 ? 7.076 -9.386 -6.369 1.00 92.31 83 VAL A CA 1
ATOM 706 C C . VAL A 1 83 ? 7.426 -10.548 -7.296 1.00 92.31 83 VAL A C 1
ATOM 708 O O . VAL A 1 83 ? 8.606 -10.793 -7.533 1.00 92.31 83 VAL A O 1
ATOM 711 N N . ARG A 1 84 ? 6.428 -11.196 -7.910 1.00 92.19 84 ARG A N 1
ATOM 712 C CA . ARG A 1 84 ? 6.671 -12.278 -8.883 1.00 92.19 84 ARG A CA 1
ATOM 713 C C . ARG A 1 84 ? 7.485 -11.796 -10.087 1.00 92.19 84 ARG A C 1
ATOM 715 O O . ARG A 1 84 ? 8.371 -12.500 -10.561 1.00 92.19 84 ARG A O 1
ATOM 722 N N . GLU A 1 85 ? 7.213 -10.584 -10.581 1.00 89.44 85 GLU A N 1
ATOM 723 C CA . GLU A 1 85 ? 8.019 -9.974 -11.648 1.00 89.44 85 GLU A CA 1
ATOM 724 C C . GLU A 1 85 ? 9.488 -9.816 -11.220 1.00 89.44 85 GLU A C 1
ATOM 726 O O . GLU A 1 85 ? 10.385 -10.117 -12.008 1.00 89.44 85 GLU A O 1
ATOM 731 N N . ILE A 1 86 ? 9.734 -9.377 -9.979 1.00 89.25 86 ILE A N 1
ATOM 732 C CA . ILE A 1 86 ? 11.079 -9.220 -9.403 1.00 89.25 86 ILE A CA 1
ATOM 733 C C . ILE A 1 86 ? 11.808 -10.546 -9.272 1.00 89.25 86 ILE A C 1
ATOM 735 O O . ILE A 1 86 ? 12.980 -10.622 -9.641 1.00 89.25 86 ILE A O 1
ATOM 739 N N . GLU A 1 87 ? 11.140 -11.580 -8.773 1.00 87.44 87 GLU A N 1
ATOM 740 C CA . GLU A 1 87 ? 11.725 -12.916 -8.640 1.00 87.44 87 GLU A CA 1
ATOM 741 C C . GLU A 1 87 ? 12.205 -13.441 -9.996 1.00 87.44 87 GLU A C 1
ATOM 743 O O . GLU A 1 87 ? 13.348 -13.880 -10.121 1.00 87.44 87 GLU A O 1
ATOM 748 N N . VAL A 1 88 ? 11.383 -13.290 -11.041 1.00 85.56 88 VAL A N 1
ATOM 749 C CA . VAL A 1 88 ? 11.751 -13.662 -12.417 1.00 85.56 88 VAL A CA 1
ATOM 750 C C . VAL A 1 88 ? 12.940 -12.843 -12.933 1.00 85.56 88 VAL A C 1
ATOM 752 O O . VAL A 1 88 ? 13.762 -13.354 -13.691 1.00 85.56 88 VAL A O 1
ATOM 755 N N . ALA A 1 89 ? 13.065 -11.583 -12.518 1.00 81.88 89 ALA A N 1
ATOM 756 C CA . ALA A 1 89 ? 14.163 -10.703 -12.912 1.00 81.88 89 ALA A CA 1
ATOM 757 C C . ALA A 1 89 ? 15.427 -10.827 -12.041 1.00 81.88 89 ALA A C 1
ATOM 759 O O . ALA A 1 89 ? 16.343 -10.016 -12.188 1.00 81.88 89 ALA A O 1
ATOM 760 N N . GLY A 1 90 ? 15.496 -11.811 -11.139 1.00 83.81 90 GLY A N 1
ATOM 761 C CA . GLY A 1 90 ? 16.681 -12.064 -10.317 1.00 83.81 90 GLY A CA 1
ATOM 762 C C . GLY A 1 90 ? 16.770 -11.224 -9.039 1.00 83.81 90 GLY A C 1
ATOM 763 O O . GLY A 1 90 ? 17.860 -11.062 -8.496 1.00 83.81 90 GLY A O 1
ATOM 764 N N . GLY A 1 91 ? 15.649 -10.689 -8.547 1.00 81.94 91 GLY A N 1
ATOM 765 C CA . GLY A 1 91 ? 15.561 -10.101 -7.206 1.00 81.94 91 GLY A CA 1
ATOM 766 C C . GLY A 1 91 ? 15.799 -8.589 -7.113 1.00 81.94 91 GLY A C 1
ATOM 767 O O . GLY A 1 91 ? 15.597 -8.021 -6.041 1.00 81.94 91 GLY A O 1
ATOM 768 N N . ASP A 1 92 ? 16.177 -7.905 -8.201 1.00 84.56 92 ASP A N 1
ATOM 769 C CA . ASP A 1 92 ? 16.389 -6.448 -8.190 1.00 84.56 92 ASP A CA 1
ATOM 770 C C . ASP A 1 92 ? 15.223 -5.658 -8.812 1.00 84.56 92 ASP A C 1
ATOM 772 O O . ASP A 1 92 ? 15.062 -5.551 -10.033 1.00 84.56 92 ASP A O 1
ATOM 776 N N . ALA A 1 93 ? 14.461 -4.996 -7.940 1.00 82.31 93 ALA A N 1
ATOM 777 C CA . ALA A 1 93 ? 13.374 -4.085 -8.286 1.00 82.31 93 ALA A CA 1
ATOM 778 C C . ALA A 1 93 ? 13.783 -2.933 -9.223 1.00 82.31 93 ALA A C 1
ATOM 780 O O . ALA A 1 93 ? 12.986 -2.492 -10.058 1.00 82.31 93 ALA A O 1
ATOM 781 N N . LYS A 1 94 ? 15.009 -2.408 -9.094 1.00 75.00 94 LYS A N 1
ATOM 782 C CA . LYS A 1 94 ? 15.453 -1.251 -9.887 1.00 75.00 94 LYS A CA 1
ATOM 783 C C . LYS A 1 94 ? 15.822 -1.645 -11.310 1.00 75.00 94 LYS A C 1
ATOM 785 O O . LYS A 1 94 ? 15.553 -0.878 -12.238 1.00 75.00 94 LYS A O 1
ATOM 790 N N . SER A 1 95 ? 16.395 -2.831 -11.492 1.00 74.06 95 SER A N 1
ATOM 791 C CA . SER A 1 95 ? 16.754 -3.359 -12.810 1.00 74.06 95 SER A CA 1
ATOM 792 C C . SER A 1 95 ? 15.531 -3.508 -13.720 1.00 74.06 95 SER A C 1
ATOM 794 O O . SER A 1 95 ? 15.549 -3.020 -14.852 1.00 74.06 95 SER A O 1
ATOM 796 N N . LEU A 1 96 ? 14.421 -4.043 -13.202 1.00 73.31 96 LEU A N 1
ATOM 797 C CA . LEU A 1 96 ? 13.146 -4.131 -13.932 1.00 73.31 96 LEU A CA 1
ATOM 798 C C . LEU A 1 96 ? 12.621 -2.778 -14.408 1.00 73.31 96 LEU A C 1
ATOM 800 O O . LEU A 1 96 ? 12.211 -2.621 -15.561 1.00 73.31 96 LEU A O 1
ATOM 804 N N . ASN A 1 97 ? 12.633 -1.785 -13.522 1.00 72.56 97 ASN A N 1
ATOM 805 C CA . ASN A 1 97 ? 12.033 -0.489 -13.812 1.00 72.56 97 ASN A CA 1
ATOM 806 C C . ASN A 1 97 ? 12.858 0.330 -14.807 1.00 72.56 97 ASN A C 1
ATOM 808 O O . ASN A 1 97 ? 12.276 1.030 -15.635 1.00 72.56 97 ASN A O 1
ATOM 812 N N . ARG A 1 98 ? 14.191 0.187 -14.818 1.00 67.69 98 ARG A N 1
ATOM 813 C CA . ARG A 1 98 ? 15.041 0.780 -15.867 1.00 67.69 98 ARG A CA 1
ATOM 814 C C . ARG A 1 98 ? 14.711 0.214 -17.248 1.00 67.69 98 ARG A C 1
ATOM 816 O O . ARG A 1 98 ? 14.555 0.986 -18.192 1.00 67.69 98 ARG A O 1
ATOM 823 N N . VAL A 1 99 ? 14.556 -1.109 -17.354 1.00 64.44 99 VAL A N 1
ATOM 824 C CA . VAL A 1 99 ? 14.215 -1.786 -18.618 1.00 64.44 99 VAL A CA 1
ATOM 825 C C . VAL A 1 99 ? 12.840 -1.345 -19.120 1.00 64.44 99 VAL A C 1
ATOM 827 O O . VAL A 1 99 ? 12.685 -0.999 -20.291 1.00 64.44 99 VAL A O 1
ATOM 830 N N . ARG A 1 100 ? 11.839 -1.299 -18.235 1.00 69.94 100 ARG A N 1
ATOM 831 C CA . ARG A 1 100 ? 10.469 -0.924 -18.612 1.00 69.94 100 ARG A CA 1
ATOM 832 C C . ARG A 1 100 ? 10.326 0.550 -18.973 1.00 69.94 100 ARG A C 1
ATOM 834 O O . ARG A 1 100 ? 9.721 0.849 -19.997 1.00 69.94 100 ARG A O 1
ATOM 841 N N . LYS A 1 101 ? 10.942 1.459 -18.211 1.00 66.12 101 LYS A N 1
ATOM 842 C CA . LYS A 1 101 ? 10.944 2.895 -18.528 1.00 66.12 101 LYS A CA 1
ATOM 843 C C . LYS A 1 101 ? 11.595 3.172 -19.887 1.00 66.12 101 LYS A C 1
ATOM 845 O O . LYS A 1 101 ? 11.071 3.966 -20.662 1.00 66.12 101 LYS A O 1
ATOM 850 N N . ALA A 1 102 ? 12.691 2.477 -20.204 1.00 62.59 102 ALA A N 1
ATOM 851 C CA . ALA A 1 102 ? 13.338 2.571 -21.513 1.00 62.59 102 ALA A CA 1
ATOM 852 C C . ALA A 1 102 ? 12.456 2.031 -22.653 1.00 62.59 102 ALA A C 1
ATOM 854 O O . ALA A 1 102 ? 12.482 2.577 -23.752 1.00 62.59 102 ALA A O 1
ATOM 855 N N . LYS A 1 103 ? 11.664 0.980 -22.404 1.00 62.34 103 LYS A N 1
ATOM 856 C CA . LYS A 1 103 ? 10.741 0.414 -23.396 1.00 62.34 103 LYS A CA 1
ATOM 857 C C . LYS A 1 103 ? 9.541 1.334 -23.658 1.00 62.34 103 LYS A C 1
ATOM 859 O O . LYS A 1 103 ? 9.263 1.637 -24.810 1.00 62.34 103 LYS A O 1
ATOM 864 N N . GLN A 1 104 ? 8.921 1.862 -22.604 1.00 63.72 104 GLN A N 1
ATOM 865 C CA . GLN A 1 104 ? 7.768 2.766 -22.706 1.00 63.72 104 GLN A CA 1
ATOM 866 C C . GLN A 1 104 ? 8.129 4.087 -23.413 1.00 63.72 104 GLN A C 1
ATOM 868 O O . GLN A 1 104 ? 7.337 4.612 -24.181 1.00 63.72 104 GLN A O 1
ATOM 873 N N . GLN A 1 105 ? 9.353 4.599 -23.229 1.00 63.09 105 GLN A N 1
ATOM 874 C CA . GLN A 1 105 ? 9.840 5.788 -23.947 1.00 63.09 105 GLN A CA 1
ATOM 875 C C . GLN A 1 105 ? 10.103 5.548 -25.439 1.00 63.09 105 GLN A C 1
ATOM 877 O O . GLN A 1 105 ? 10.049 6.497 -26.212 1.00 63.09 105 GLN A O 1
ATOM 882 N N . ARG A 1 106 ? 10.391 4.308 -25.852 1.00 63.00 106 ARG A N 1
ATOM 883 C CA . ARG A 1 106 ? 10.622 3.951 -27.262 1.00 63.00 106 ARG A CA 1
ATOM 884 C C . ARG A 1 106 ? 9.332 3.726 -28.046 1.00 63.00 106 ARG A C 1
ATOM 886 O O . ARG A 1 106 ? 9.360 3.842 -29.257 1.00 63.00 106 ARG A O 1
ATOM 893 N N . GLU A 1 107 ? 8.235 3.394 -27.372 1.00 65.00 107 GLU A N 1
ATOM 894 C CA . GLU A 1 107 ? 6.920 3.170 -27.996 1.00 65.00 107 GLU A CA 1
ATOM 895 C C . GLU A 1 107 ? 6.127 4.480 -28.203 1.00 65.00 107 GLU A C 1
ATOM 897 O O . GLU A 1 107 ? 5.086 4.470 -28.851 1.00 65.00 107 GLU A O 1
ATOM 902 N N . ILE A 1 108 ? 6.616 5.607 -27.667 1.00 57.81 108 ILE A N 1
ATOM 903 C CA . ILE A 1 108 ? 5.996 6.945 -27.767 1.00 57.81 108 ILE A CA 1
ATOM 904 C C . ILE A 1 108 ? 6.701 7.828 -28.831 1.00 57.81 108 ILE A C 1
ATOM 906 O O . ILE A 1 108 ? 6.260 8.948 -29.085 1.00 57.81 108 ILE A O 1
ATOM 910 N N . VAL A 1 109 ? 7.779 7.338 -29.463 1.00 50.03 109 VAL A N 1
ATOM 911 C CA . VAL A 1 109 ? 8.560 8.040 -30.508 1.00 50.03 109 VAL A CA 1
ATOM 912 C C . VAL A 1 109 ? 8.292 7.445 -31.882 1.00 50.03 109 VAL A C 1
ATOM 914 O O . VAL A 1 109 ? 8.310 6.200 -31.986 1.00 50.03 109 VAL A O 1
#

Nearest PDB structures (foldseek):
  8dgl-assembly1_B  TM=7.055E-01  e=5.731E-02  Mesorhizobium japonicum R7A
  8dgl-assembly1_C  TM=6.842E-01  e=6.975E-02  Mesorhizobium japonicum R7A
  1z4h-assembly1_A  TM=6.713E-01  e=2.100E+00  Escherichia coli
  3d71-assembly1_A-2  TM=4.667E-01  e=6.053E-01  Bacillus subtilis
  5fz5-assembly1_X  TM=4.309E-01  e=1.967E+00  Saccharomyces cerevisiae

pLDDT: mean 83.94, std 12.86, range [46.09, 96.62]

Solvent-accessible surface area (backbone atoms only — not comparable to full-atom values): 6528 Å² total; per-residue (Å²): 136,87,84,82,82,76,57,66,65,60,53,50,51,56,51,52,53,55,52,48,56,52,50,52,53,59,69,65,49,66,64,59,32,43,65,70,50,45,28,62,73,70,73,43,55,68,70,55,48,48,73,74,36,72,81,41,90,81,56,74,72,44,79,56,92,95,43,51,37,29,50,46,72,61,51,52,55,43,50,56,54,49,50,54,54,21,58,76,65,73,64,43,67,65,63,55,49,54,57,48,55,56,50,58,59,56,75,77,106

Organism: NCBI:txid1714354